Protein AF-A0A940NIH5-F1 (afdb_monomer_lite)

Sequence (123 aa):
MTETVDTPRLEKWIRLMADHSSTGIGLSDGAMAEPDELPVSSHLHARIETWSGWYENSQSYMFPNERTIVFDYKSFSLEGLGIARAIKAELPDWTVVYFDEAAREETRDSPKRVRNTFEYEIK

Radius of gyration: 15.65 Å; chains: 1; bounding box: 43×46×41 Å

pLDDT: mean 83.87, std 13.43, range [39.12, 97.56]

Secondary structure (DSSP, 8-state):
-----------SEEEE---TTS-SEE-TTS-B--GGGSSS-HHHHHHHHHHHHHHHTT-TTS-TTT--S---HHHHHHHHHHHHHHHHHH-TTSEEEEE-HHHHHHTTT-TT--GGGTEEEE-

Foldseek 3Di:
DDPPPPLPPQDLEWEQAQDAPALRIAGPVRDGDQLVSQPDDPVLNVLSNVLSVLVNPQCPVPDPVPDPHDDPLPVSQVSQVVSLQRSCVRSVVGWYKYFRSVQCVVCVPPPPDDRCSGIHTDD

Structure (mmCIF, N/CA/C/O backbone):
data_AF-A0A940NIH5-F1
#
_entry.id   AF-A0A940NIH5-F1
#
loop_
_atom_site.group_PDB
_atom_site.id
_atom_site.type_symbol
_atom_site.label_atom_id
_atom_site.label_alt_id
_atom_site.label_comp_id
_atom_site.label_asym_id
_atom_site.label_entity_id
_atom_site.label_seq_id
_atom_site.pdbx_PDB_ins_code
_atom_site.Cartn_x
_atom_site.Cartn_y
_atom_site.Cartn_z
_atom_site.occupancy
_atom_site.B_iso_or_equiv
_atom_site.auth_seq_id
_atom_site.auth_comp_id
_atom_site.auth_asym_id
_atom_site.auth_atom_id
_atom_site.pdbx_PDB_model_num
ATOM 1 N N . MET A 1 1 ? -30.884 25.488 4.166 1.00 41.31 1 MET A N 1
ATOM 2 C CA . MET A 1 1 ? -30.902 24.054 3.829 1.00 41.31 1 MET A CA 1
ATOM 3 C C . MET A 1 1 ? -29.468 23.588 3.947 1.00 41.31 1 MET A C 1
ATOM 5 O O . MET A 1 1 ? -28.666 23.916 3.091 1.00 41.31 1 MET A O 1
ATOM 9 N N . THR A 1 2 ? -29.106 23.012 5.087 1.00 39.12 2 THR A N 1
ATOM 10 C CA . THR A 1 2 ? -27.790 22.400 5.285 1.00 39.12 2 THR A CA 1
ATOM 11 C C . THR A 1 2 ? -27.881 20.992 4.727 1.00 39.12 2 THR A C 1
ATOM 13 O O . THR A 1 2 ? -28.517 20.139 5.343 1.00 39.12 2 THR A O 1
ATOM 16 N N . GLU A 1 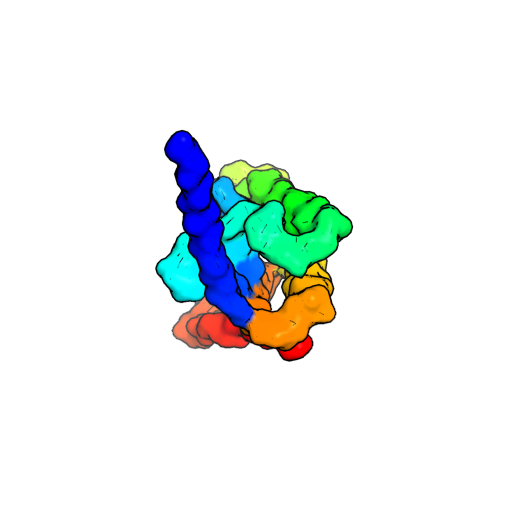3 ? -27.314 20.776 3.543 1.00 40.50 3 GLU A N 1
ATOM 17 C CA . GLU A 1 3 ? -26.958 19.435 3.092 1.00 40.50 3 GLU A CA 1
ATOM 18 C C . GLU A 1 3 ? -25.934 18.896 4.089 1.00 40.50 3 GLU A C 1
ATOM 20 O O . GLU A 1 3 ? -24.767 19.282 4.098 1.00 40.50 3 GLU A O 1
ATOM 25 N N . THR A 1 4 ? -26.399 18.052 5.005 1.00 44.47 4 THR A N 1
ATOM 26 C CA . THR A 1 4 ? -25.543 17.050 5.621 1.00 44.47 4 THR A CA 1
ATOM 27 C C . THR A 1 4 ? -25.058 16.173 4.483 1.00 44.47 4 THR A C 1
ATOM 29 O O . THR A 1 4 ? -25.800 15.318 4.004 1.00 44.47 4 THR A O 1
ATOM 32 N N . VAL A 1 5 ? -23.841 16.445 4.015 1.00 48.34 5 VAL A N 1
ATOM 33 C CA . VAL A 1 5 ? -23.065 15.472 3.258 1.00 48.34 5 VAL A CA 1
ATOM 34 C C . VAL A 1 5 ? -22.903 14.301 4.218 1.00 48.34 5 VAL A C 1
ATOM 36 O O . VAL A 1 5 ? -22.146 14.379 5.184 1.00 48.34 5 VAL A O 1
ATOM 39 N N . ASP A 1 6 ? -23.745 13.288 4.046 1.00 43.78 6 ASP A N 1
ATOM 40 C CA . ASP A 1 6 ? -23.628 12.011 4.732 1.00 43.78 6 ASP A CA 1
ATOM 41 C C . ASP A 1 6 ? -22.344 11.393 4.185 1.00 43.78 6 ASP A C 1
ATOM 43 O O . ASP A 1 6 ? -22.342 10.757 3.135 1.00 43.78 6 ASP A O 1
ATOM 47 N N . THR A 1 7 ? -21.209 11.732 4.801 1.00 49.69 7 THR A N 1
ATOM 48 C CA . THR A 1 7 ? -19.943 11.079 4.494 1.00 49.69 7 THR A CA 1
ATOM 49 C C . THR A 1 7 ? -20.198 9.602 4.762 1.00 49.69 7 THR A C 1
ATOM 51 O O . THR A 1 7 ? -20.513 9.277 5.917 1.00 49.69 7 THR A O 1
ATOM 54 N N . PRO A 1 8 ? -20.143 8.713 3.750 1.00 51.59 8 PRO A N 1
ATOM 55 C CA . PRO A 1 8 ? -20.318 7.297 4.002 1.00 51.59 8 PRO A CA 1
ATOM 56 C C . PRO A 1 8 ? -19.295 6.944 5.071 1.00 51.59 8 PRO A C 1
ATOM 58 O O . PRO A 1 8 ? -18.099 7.189 4.910 1.00 51.59 8 PRO A O 1
ATOM 61 N N . ARG A 1 9 ? -19.777 6.496 6.235 1.00 59.28 9 ARG A N 1
ATOM 62 C CA . ARG A 1 9 ? -18.889 6.045 7.301 1.00 59.28 9 ARG A CA 1
ATOM 63 C C . ARG A 1 9 ? -18.094 4.914 6.691 1.00 59.28 9 ARG A C 1
ATOM 65 O O . ARG A 1 9 ? -18.657 3.836 6.519 1.00 59.28 9 ARG A O 1
ATOM 72 N N . LEU A 1 10 ? -16.838 5.190 6.349 1.00 64.88 10 LEU A N 1
ATOM 73 C CA . LEU A 1 10 ? -15.891 4.177 5.930 1.00 64.88 10 LEU A CA 1
ATOM 74 C C . LEU A 1 10 ? -16.094 2.980 6.849 1.00 64.88 10 LEU A C 1
ATOM 76 O O . LEU A 1 10 ? -16.022 3.101 8.082 1.00 64.88 10 LEU A O 1
ATOM 80 N N . GLU A 1 11 ? -16.437 1.839 6.257 1.00 78.75 11 GLU A N 1
ATOM 81 C CA . GLU A 1 11 ? -16.377 0.597 7.002 1.00 78.75 11 GLU A CA 1
ATOM 82 C C . GLU A 1 11 ? -14.953 0.494 7.564 1.00 78.75 11 GLU A C 1
ATOM 84 O O . GLU A 1 11 ? -14.008 0.992 6.953 1.00 78.75 11 GLU A O 1
ATOM 89 N N . LYS A 1 12 ? -14.779 -0.086 8.760 1.00 89.06 12 LYS A N 1
ATOM 90 C CA . LYS A 1 12 ? -13.456 -0.237 9.397 1.00 89.06 12 LYS A CA 1
ATOM 91 C C . LYS A 1 12 ? -12.612 -1.293 8.662 1.00 89.06 12 LYS A C 1
ATOM 93 O O . LYS A 1 12 ? -12.153 -2.266 9.257 1.00 89.06 12 LYS A O 1
ATOM 98 N N . TRP A 1 13 ? -12.484 -1.145 7.354 1.00 91.12 13 TRP A N 1
ATOM 99 C CA . TRP A 1 13 ? -11.901 -2.065 6.409 1.00 91.12 13 TRP A CA 1
ATOM 100 C C . TRP A 1 13 ? -11.379 -1.271 5.219 1.00 91.12 13 TRP A C 1
ATOM 102 O O . TRP A 1 13 ? -12.125 -0.520 4.595 1.00 91.12 13 TRP A O 1
ATOM 112 N N . ILE A 1 14 ? -10.108 -1.462 4.891 1.00 91.75 14 ILE A N 1
ATOM 113 C CA . ILE A 1 14 ? -9.491 -0.880 3.703 1.00 91.75 14 ILE A CA 1
ATOM 114 C C . ILE A 1 14 ? -8.583 -1.901 3.029 1.00 91.75 14 ILE A C 1
ATOM 116 O O . ILE A 1 14 ? -8.023 -2.792 3.678 1.00 91.75 14 ILE A O 1
ATOM 120 N N . ARG A 1 15 ? -8.373 -1.716 1.731 1.00 91.44 15 ARG A N 1
ATOM 121 C CA . ARG A 1 15 ? -7.342 -2.383 0.946 1.00 91.44 15 ARG A CA 1
ATOM 122 C C . ARG A 1 15 ? -6.378 -1.346 0.392 1.00 91.44 15 ARG A C 1
ATOM 124 O O . ARG A 1 15 ? -6.773 -0.546 -0.443 1.00 91.44 15 ARG A O 1
ATOM 131 N N . LEU A 1 16 ? -5.117 -1.404 0.800 1.00 91.75 16 LEU A N 1
ATOM 132 C CA . LEU A 1 16 ? -4.035 -0.653 0.174 1.00 91.75 16 LEU A CA 1
ATOM 133 C C . LEU A 1 16 ? -3.480 -1.466 -1.006 1.00 91.75 16 LEU A C 1
ATOM 135 O O . LEU A 1 16 ? -2.968 -2.569 -0.813 1.00 91.75 16 LEU A O 1
ATOM 139 N N . MET A 1 17 ? -3.623 -0.943 -2.218 1.00 88.06 17 MET A N 1
ATOM 140 C CA . MET A 1 17 ? -3.231 -1.565 -3.487 1.00 88.06 17 MET A CA 1
ATOM 141 C C . MET A 1 17 ? -2.960 -0.455 -4.486 1.00 88.06 17 MET A C 1
ATOM 143 O O . MET A 1 17 ? -3.870 0.320 -4.743 1.00 88.06 17 MET A O 1
ATOM 147 N N . ALA A 1 18 ? -1.786 -0.401 -5.105 1.00 78.69 18 ALA A N 1
ATOM 148 C CA . ALA A 1 18 ? -1.580 0.571 -6.168 1.00 78.69 18 ALA A CA 1
ATOM 149 C C . ALA A 1 18 ? -2.353 0.151 -7.424 1.00 78.69 18 ALA A C 1
ATOM 151 O O . ALA A 1 18 ? -2.250 -0.993 -7.871 1.00 78.69 18 ALA A O 1
ATOM 152 N N . ASP A 1 19 ? -3.127 1.073 -7.988 1.00 69.50 19 ASP A N 1
ATOM 153 C CA . ASP A 1 19 ? -3.837 0.869 -9.248 1.00 69.50 19 ASP A CA 1
ATOM 154 C C . ASP A 1 19 ? -3.728 2.133 -10.097 1.00 69.50 19 ASP A C 1
ATOM 156 O O . ASP A 1 19 ? -3.623 3.238 -9.570 1.00 69.50 19 ASP A O 1
ATOM 160 N N . HIS A 1 20 ? -3.714 1.959 -11.413 1.00 57.09 20 HIS A N 1
ATOM 161 C CA . HIS A 1 20 ? -3.540 3.059 -12.350 1.00 57.09 20 HIS A CA 1
ATOM 162 C C . HIS A 1 20 ? -4.753 3.996 -12.329 1.00 57.09 20 HIS A C 1
ATOM 164 O O . HIS A 1 20 ? -5.898 3.556 -12.439 1.00 57.09 20 HIS A O 1
ATOM 170 N N . SER A 1 21 ? -4.488 5.301 -12.299 1.00 59.41 21 SER A N 1
ATOM 171 C CA . SER A 1 21 ? -5.480 6.361 -12.102 1.00 59.41 21 SER A CA 1
ATOM 172 C C . SER A 1 21 ? -6.262 6.215 -10.796 1.00 59.41 21 SER A C 1
ATOM 174 O O . SER A 1 21 ? -7.445 6.556 -10.738 1.00 59.41 21 SER A O 1
ATOM 176 N N . SER A 1 22 ? -5.606 5.707 -9.752 1.00 69.44 22 SER A N 1
ATOM 177 C CA . SER A 1 22 ? -6.197 5.578 -8.430 1.00 69.44 22 SER A CA 1
ATOM 178 C C . SER A 1 22 ? -5.212 5.933 -7.322 1.00 69.44 22 SER A C 1
ATOM 180 O O . SER A 1 22 ? -4.005 5.742 -7.407 1.00 69.44 22 SER A O 1
ATOM 182 N N . THR A 1 23 ? -5.775 6.409 -6.223 1.00 63.19 23 THR A N 1
ATOM 183 C CA . THR A 1 23 ? -5.115 6.721 -4.950 1.00 63.19 23 THR A CA 1
ATOM 184 C C . THR A 1 23 ? -4.579 5.479 -4.241 1.00 63.19 23 THR A C 1
ATOM 186 O O . THR A 1 23 ? -3.781 5.569 -3.308 1.00 63.19 23 THR A O 1
ATOM 189 N N . GLY A 1 24 ? -5.026 4.309 -4.693 1.00 72.50 24 GLY A N 1
ATOM 190 C CA . GLY A 1 24 ? -4.597 3.012 -4.216 1.00 72.50 24 GLY A CA 1
ATOM 191 C C . GLY A 1 24 ? -5.267 2.549 -2.921 1.00 72.50 24 GLY A C 1
ATOM 192 O O . GLY A 1 24 ? -4.743 1.672 -2.231 1.00 72.50 24 GLY A O 1
ATOM 193 N N . ILE A 1 25 ? -6.424 3.124 -2.578 1.00 78.62 25 ILE A N 1
ATOM 194 C CA . ILE A 1 25 ? -7.237 2.722 -1.424 1.00 78.62 25 ILE A CA 1
ATOM 195 C C . ILE A 1 25 ? -8.574 2.176 -1.923 1.00 78.62 25 ILE A C 1
ATOM 197 O O . ILE A 1 25 ? -9.389 2.908 -2.474 1.00 78.62 25 ILE A O 1
ATOM 201 N N . GLY A 1 26 ? -8.799 0.881 -1.718 1.00 80.56 26 GLY A N 1
ATOM 202 C CA . GLY A 1 26 ? -10.066 0.208 -1.984 1.00 80.56 26 GLY A CA 1
ATOM 203 C C . GLY A 1 26 ? -10.883 -0.005 -0.712 1.00 80.56 26 GLY A C 1
ATOM 204 O O . GLY A 1 26 ? -10.340 -0.347 0.339 1.00 80.56 26 GLY A O 1
ATOM 205 N N . LEU A 1 27 ? -12.195 0.143 -0.827 1.00 80.50 27 LEU A N 1
ATOM 206 C CA . LEU A 1 27 ? -13.180 -0.166 0.202 1.00 80.50 27 LEU A CA 1
ATOM 207 C C . LEU A 1 27 ? -13.700 -1.602 0.054 1.00 80.50 27 LEU A C 1
ATOM 209 O O . LEU A 1 27 ? -13.437 -2.292 -0.936 1.00 80.50 27 LEU A O 1
ATOM 213 N N . SER A 1 28 ? -14.411 -2.080 1.073 1.00 80.25 28 SER A N 1
ATOM 214 C CA . SER A 1 28 ? -14.923 -3.45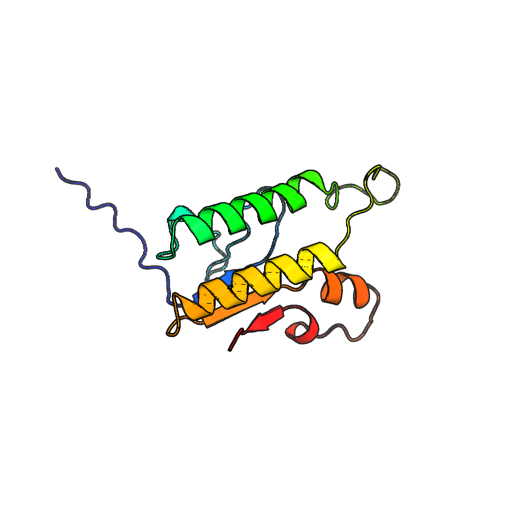7 1.167 1.00 80.25 28 SER A CA 1
ATOM 215 C C . SER A 1 28 ? -15.941 -3.800 0.076 1.00 80.25 28 SER A C 1
ATOM 217 O O . SER A 1 28 ? -16.041 -4.958 -0.336 1.00 80.25 28 SER A O 1
ATOM 219 N N . ASP A 1 29 ? -16.664 -2.800 -0.419 1.00 79.44 29 ASP A N 1
ATOM 220 C CA . ASP A 1 29 ? -17.630 -2.896 -1.514 1.00 79.44 29 ASP A CA 1
ATOM 221 C C . ASP A 1 29 ? -16.983 -2.814 -2.911 1.00 79.44 29 ASP A C 1
ATOM 223 O O . ASP A 1 29 ? -17.659 -3.009 -3.923 1.00 79.44 29 ASP A O 1
ATOM 227 N N . GLY A 1 30 ? -15.667 -2.583 -2.975 1.00 77.56 30 GLY A N 1
ATOM 228 C CA . GLY A 1 30 ? -14.908 -2.425 -4.212 1.00 77.56 30 GLY A CA 1
ATOM 229 C C . GLY A 1 30 ? -14.872 -0.997 -4.759 1.00 77.56 30 GLY A C 1
ATOM 230 O O . GLY A 1 30 ? -14.267 -0.798 -5.814 1.00 77.56 30 GLY A O 1
ATOM 231 N N . ALA A 1 31 ? -15.474 -0.020 -4.074 1.00 80.75 31 ALA A N 1
ATOM 232 C CA . ALA A 1 31 ? -15.264 1.393 -4.369 1.00 80.75 31 ALA A CA 1
ATOM 233 C C . ALA A 1 31 ? -13.827 1.815 -4.022 1.00 80.75 31 ALA A C 1
ATOM 235 O O . ALA A 1 31 ? -13.143 1.155 -3.238 1.00 80.75 31 ALA A O 1
ATOM 236 N N . MET A 1 32 ? -13.370 2.919 -4.611 1.00 81.06 32 MET A N 1
ATOM 237 C CA . MET A 1 32 ? -12.095 3.541 -4.253 1.00 81.06 32 MET A CA 1
ATOM 238 C C . MET A 1 32 ? -12.358 4.733 -3.337 1.00 81.06 32 MET A C 1
ATOM 240 O O . MET A 1 32 ? -13.372 5.410 -3.503 1.00 81.06 32 MET A O 1
ATOM 244 N N . ALA A 1 33 ? -11.454 4.966 -2.391 1.00 79.06 33 ALA A N 1
ATOM 245 C CA . ALA A 1 33 ? -11.483 6.125 -1.509 1.00 79.06 33 ALA A CA 1
ATOM 246 C C . ALA A 1 33 ? -10.293 7.042 -1.788 1.00 79.06 33 ALA A C 1
ATOM 248 O O . ALA A 1 33 ? -9.209 6.587 -2.166 1.00 79.06 33 ALA A O 1
ATOM 249 N N . GLU A 1 34 ? -10.482 8.332 -1.569 1.00 79.06 34 GLU A N 1
ATOM 250 C CA . GLU A 1 34 ? -9.393 9.296 -1.576 1.00 79.06 34 GLU A CA 1
ATOM 251 C C . GLU A 1 34 ? -8.568 9.168 -0.278 1.00 79.06 34 GLU A C 1
ATOM 253 O O . GLU A 1 34 ? -9.091 8.756 0.765 1.00 79.06 34 GLU A O 1
ATOM 258 N N . PRO A 1 35 ? -7.256 9.476 -0.291 1.00 72.44 35 PRO A N 1
ATOM 259 C CA . PRO A 1 35 ? -6.421 9.355 0.895 1.00 72.44 35 PRO A CA 1
ATOM 260 C C . PRO A 1 35 ? -6.942 10.203 2.049 1.00 72.44 35 PRO A C 1
ATOM 262 O O . PRO A 1 35 ? -6.928 9.733 3.183 1.00 72.44 35 PRO A O 1
ATOM 265 N N . ASP A 1 36 ? -7.443 11.405 1.762 1.00 76.69 36 ASP A N 1
ATOM 266 C CA . ASP A 1 36 ? -7.960 12.360 2.744 1.00 76.69 36 ASP A CA 1
ATOM 267 C C . ASP A 1 36 ? -9.260 11.910 3.433 1.00 76.69 36 ASP A C 1
ATOM 269 O O . ASP A 1 36 ? -9.587 12.414 4.510 1.00 76.69 36 ASP A O 1
ATOM 273 N N . GLU A 1 37 ? -9.953 10.907 2.889 1.00 80.94 37 GLU A N 1
ATOM 274 C CA . GLU A 1 37 ? -11.097 10.265 3.539 1.00 80.94 37 GLU A CA 1
ATOM 275 C C . GLU A 1 37 ? -10.661 9.345 4.689 1.00 80.94 37 GLU A C 1
ATOM 277 O O . GLU A 1 37 ? -11.427 9.121 5.632 1.00 80.94 37 GLU A O 1
ATOM 282 N N . LEU A 1 38 ? -9.423 8.832 4.666 1.00 84.00 38 LEU A N 1
ATOM 283 C CA . LEU A 1 38 ? -8.900 8.007 5.752 1.00 84.00 38 LEU A CA 1
ATOM 284 C C . LEU A 1 38 ? -8.644 8.861 7.001 1.00 84.00 38 LEU A C 1
ATOM 286 O O . LEU A 1 38 ? -7.906 9.847 6.923 1.00 84.00 38 LEU A O 1
ATOM 290 N N . PRO A 1 39 ? -9.130 8.444 8.187 1.00 90.31 39 PRO A N 1
ATOM 291 C CA . PRO A 1 39 ? -8.882 9.139 9.448 1.00 90.31 39 PRO A CA 1
ATOM 292 C C . PRO A 1 39 ? -7.468 8.857 9.994 1.00 90.31 39 PRO A C 1
ATOM 294 O O . PRO A 1 39 ? -7.308 8.438 11.139 1.00 90.31 39 PRO A O 1
ATOM 297 N N . VAL A 1 40 ? -6.446 9.066 9.164 1.00 90.94 40 VAL A N 1
ATOM 298 C CA . VAL A 1 40 ? -5.021 8.938 9.494 1.00 90.94 40 VAL A CA 1
ATOM 299 C C . VAL A 1 40 ? -4.339 10.305 9.485 1.00 90.94 40 VAL A C 1
ATOM 301 O O . VAL A 1 40 ? -4.913 11.323 9.100 1.00 90.94 40 VAL A O 1
ATOM 304 N N . SER A 1 41 ? -3.098 10.347 9.950 1.00 94.12 41 SER A N 1
ATOM 305 C CA . SER A 1 41 ? -2.287 11.550 9.992 1.00 94.12 41 SER A CA 1
ATOM 306 C C . SER A 1 41 ? -1.982 12.085 8.590 1.00 94.12 41 SER A C 1
ATOM 308 O O . SER A 1 41 ? -1.758 11.334 7.641 1.00 94.12 41 SER A O 1
ATOM 310 N N . SER A 1 42 ? -1.854 13.409 8.477 1.00 91.12 42 SER A N 1
ATOM 311 C CA . SER A 1 42 ? -1.453 14.071 7.227 1.00 91.12 42 SER A CA 1
ATOM 312 C C . SER A 1 42 ? -0.076 13.624 6.725 1.00 91.12 42 SER A C 1
ATOM 314 O O . SER A 1 42 ? 0.193 13.631 5.526 1.00 91.12 42 SER A O 1
ATOM 316 N N . HIS A 1 43 ? 0.804 13.197 7.636 1.00 92.88 43 HIS A N 1
ATOM 317 C CA . HIS A 1 43 ? 2.072 12.576 7.270 1.00 92.88 43 HIS A CA 1
ATOM 318 C C . HIS A 1 43 ? 1.853 11.270 6.499 1.00 92.88 43 HIS A C 1
ATOM 320 O O . HIS A 1 43 ? 2.540 11.017 5.509 1.00 92.88 43 HIS A O 1
ATOM 326 N N . LEU A 1 44 ? 0.903 10.445 6.940 1.00 92.81 44 LEU A N 1
ATOM 327 C CA . LEU A 1 44 ? 0.596 9.184 6.286 1.00 92.81 44 LEU A CA 1
ATOM 328 C C . LEU A 1 44 ? -0.132 9.394 4.955 1.00 92.81 44 LEU A C 1
ATOM 330 O O . LEU A 1 44 ? 0.202 8.706 3.993 1.00 92.81 44 LEU A O 1
ATOM 334 N N . HIS A 1 45 ? -1.015 10.395 4.856 1.00 90.69 45 HIS A N 1
ATOM 335 C CA . HIS A 1 45 ? -1.590 10.826 3.571 1.00 90.69 45 HIS A CA 1
ATOM 336 C C . HIS A 1 45 ? -0.503 11.168 2.552 1.00 90.69 45 HIS A C 1
ATOM 338 O O . HIS A 1 45 ? -0.456 10.567 1.482 1.00 90.69 45 HIS A O 1
ATOM 344 N N . ALA A 1 46 ? 0.447 12.034 2.917 1.00 91.75 46 ALA A N 1
ATOM 345 C CA . ALA A 1 46 ? 1.536 12.429 2.022 1.00 91.75 46 ALA A CA 1
ATOM 346 C C . ALA A 1 46 ? 2.408 11.238 1.574 1.00 91.75 46 ALA A C 1
ATOM 348 O O . ALA A 1 46 ? 2.912 11.210 0.447 1.00 91.75 46 ALA A O 1
ATOM 349 N N . ARG A 1 47 ? 2.591 10.230 2.440 1.00 93.62 47 ARG A N 1
ATOM 350 C CA . ARG A 1 47 ? 3.301 8.991 2.081 1.00 93.62 47 ARG A CA 1
ATOM 351 C C . ARG A 1 47 ? 2.516 8.145 1.081 1.00 93.62 47 ARG A C 1
ATOM 353 O O . ARG A 1 47 ? 3.122 7.654 0.132 1.00 93.62 47 ARG A O 1
ATOM 360 N N . ILE A 1 48 ? 1.201 8.007 1.262 1.00 91.50 48 ILE A N 1
ATOM 361 C CA . ILE A 1 48 ? 0.316 7.297 0.323 1.00 91.50 48 ILE A CA 1
ATOM 362 C C . ILE A 1 48 ? 0.326 7.988 -1.046 1.00 91.50 48 ILE A C 1
ATOM 364 O O . ILE A 1 48 ? 0.502 7.322 -2.063 1.00 91.50 48 ILE A O 1
ATOM 368 N N . GLU A 1 49 ? 0.215 9.316 -1.087 1.00 89.44 49 GLU A N 1
ATOM 369 C CA . GLU A 1 49 ? 0.284 10.103 -2.329 1.00 89.44 49 GLU A CA 1
ATOM 370 C C . GLU A 1 49 ? 1.632 9.942 -3.043 1.00 89.44 49 GLU A C 1
ATOM 372 O O . GLU A 1 49 ? 1.693 9.734 -4.253 1.00 89.44 49 GLU A O 1
ATOM 377 N N . THR A 1 50 ? 2.737 9.984 -2.293 1.00 91.88 50 THR A N 1
ATOM 378 C CA . THR A 1 50 ? 4.078 9.783 -2.863 1.00 91.88 50 THR A CA 1
ATOM 379 C C . THR A 1 50 ? 4.232 8.373 -3.440 1.00 91.88 50 THR A C 1
ATOM 381 O O . THR A 1 50 ? 4.784 8.198 -4.528 1.00 91.88 50 THR A O 1
ATOM 384 N N . TRP A 1 51 ? 3.743 7.361 -2.721 1.00 93.06 51 TRP A N 1
ATOM 385 C CA . TRP A 1 51 ? 3.811 5.964 -3.139 1.00 93.06 51 TRP A CA 1
ATOM 386 C C . TRP A 1 51 ? 2.926 5.682 -4.360 1.00 93.06 51 TRP A C 1
ATOM 388 O O . TRP A 1 51 ? 3.419 5.147 -5.349 1.00 93.06 51 TRP A O 1
ATOM 398 N N . SER A 1 52 ? 1.665 6.117 -4.358 1.00 89.31 52 SER A N 1
ATOM 399 C CA . SER A 1 52 ? 0.771 6.002 -5.524 1.00 89.31 52 SER A CA 1
ATOM 400 C C . SER A 1 52 ? 1.333 6.744 -6.742 1.00 89.31 52 SER A C 1
ATOM 402 O O . SER A 1 52 ? 1.408 6.176 -7.831 1.00 89.31 52 SER A O 1
ATOM 404 N N . GLY A 1 53 ? 1.875 7.951 -6.552 1.00 88.44 53 GLY A N 1
ATOM 405 C CA . GLY A 1 53 ? 2.556 8.703 -7.605 1.00 88.44 53 GLY A CA 1
ATOM 406 C C . GLY A 1 53 ? 3.752 7.962 -8.216 1.00 88.44 53 GLY A C 1
ATOM 407 O O . GLY A 1 53 ? 3.995 8.068 -9.419 1.00 88.44 53 GLY A O 1
ATOM 408 N N . TRP A 1 54 ? 4.489 7.162 -7.439 1.00 89.62 54 TRP A N 1
ATOM 409 C CA . TRP A 1 54 ? 5.548 6.307 -7.988 1.00 89.62 54 TRP A CA 1
ATOM 410 C C . TRP A 1 54 ? 4.977 5.243 -8.939 1.00 89.62 54 TRP A C 1
ATOM 412 O O . TRP A 1 54 ? 5.538 5.023 -10.017 1.00 89.62 54 TRP A O 1
ATOM 422 N N . TYR A 1 55 ? 3.840 4.634 -8.595 1.00 86.38 55 TYR A N 1
ATOM 423 C CA . TYR A 1 55 ? 3.165 3.670 -9.465 1.00 86.38 55 TYR A CA 1
ATOM 424 C C . TYR A 1 55 ? 2.622 4.312 -10.746 1.00 86.38 55 TYR A C 1
ATOM 426 O O . TYR A 1 55 ? 2.819 3.760 -11.828 1.00 86.38 55 TYR A O 1
ATOM 434 N N . GLU A 1 56 ? 2.022 5.500 -10.673 1.00 84.38 56 GLU A N 1
ATOM 435 C CA . GLU A 1 56 ? 1.515 6.216 -11.859 1.00 84.38 56 GLU A CA 1
ATOM 436 C C . GLU A 1 56 ? 2.613 6.475 -12.902 1.00 84.38 56 GLU A C 1
ATOM 438 O O . GLU A 1 56 ? 2.408 6.362 -14.112 1.00 84.38 56 GLU A O 1
ATOM 443 N 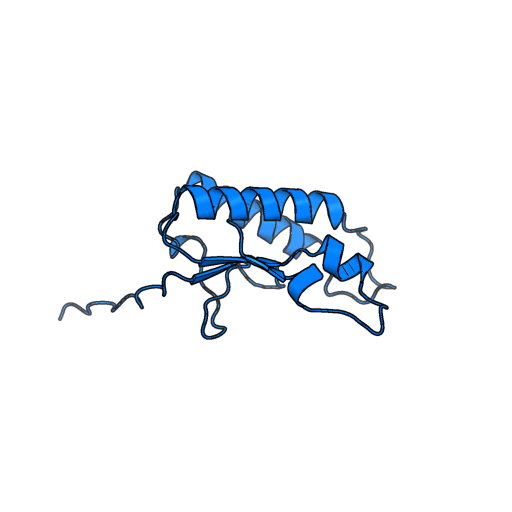N . ASN A 1 57 ? 3.835 6.738 -12.437 1.00 84.88 57 ASN A N 1
ATOM 444 C CA . ASN A 1 57 ? 4.990 6.991 -13.297 1.00 84.88 57 ASN A CA 1
ATOM 445 C C . ASN A 1 57 ? 5.728 5.709 -13.744 1.00 84.88 57 ASN A C 1
ATOM 447 O O . ASN A 1 57 ? 6.759 5.792 -14.411 1.00 84.88 57 ASN A O 1
ATOM 451 N N . SER A 1 58 ? 5.223 4.518 -13.400 1.00 80.62 58 SER A N 1
ATOM 452 C CA . SER A 1 58 ? 5.910 3.233 -13.612 1.00 80.62 58 SER A CA 1
ATOM 453 C C . SER A 1 58 ? 5.833 2.665 -15.029 1.00 80.62 58 SER A C 1
ATOM 455 O O . SER A 1 58 ? 6.555 1.716 -15.338 1.00 80.62 58 SER A O 1
ATOM 457 N N . GLN A 1 59 ? 4.926 3.179 -15.870 1.00 81.75 59 GLN A N 1
ATOM 458 C CA . GLN A 1 59 ? 4.535 2.560 -17.148 1.00 81.75 59 GLN A CA 1
ATOM 459 C C . GLN A 1 59 ? 4.074 1.092 -17.011 1.00 81.75 59 GLN A C 1
ATOM 461 O O . GLN A 1 59 ? 4.041 0.365 -18.006 1.00 81.75 59 GLN A O 1
ATOM 466 N N . SER A 1 60 ? 3.700 0.619 -15.813 1.00 75.50 60 SER A N 1
ATOM 467 C CA . SER A 1 60 ? 3.276 -0.778 -15.614 1.00 75.50 60 SER A CA 1
ATOM 468 C C . SER A 1 60 ? 2.033 -1.138 -16.442 1.00 75.50 60 SER A C 1
ATOM 470 O O . SER A 1 60 ? 1.845 -2.301 -16.795 1.00 75.50 60 SER A O 1
ATOM 472 N N . TYR A 1 61 ? 1.227 -0.142 -16.812 1.00 76.38 61 TYR A N 1
ATOM 473 C CA . TYR A 1 61 ? 0.065 -0.278 -17.686 1.00 76.38 61 TYR A CA 1
ATOM 474 C C . TYR A 1 61 ? 0.428 -0.497 -19.165 1.00 76.38 61 TYR A C 1
ATOM 476 O O . TYR A 1 61 ? -0.402 -0.985 -19.930 1.00 76.38 61 TYR A O 1
ATOM 484 N N . MET A 1 62 ? 1.648 -0.147 -19.590 1.00 81.62 62 MET A N 1
ATOM 485 C CA . MET A 1 62 ? 2.093 -0.311 -20.977 1.00 81.62 62 MET A CA 1
ATOM 486 C C . MET A 1 62 ? 2.468 -1.764 -21.282 1.00 81.62 62 MET A C 1
ATOM 488 O O . MET A 1 62 ? 2.878 -2.528 -20.391 1.00 81.62 62 MET A O 1
ATOM 492 N N . PHE A 1 63 ? 2.401 -2.134 -22.565 1.00 79.25 63 PHE A N 1
ATOM 493 C CA . PHE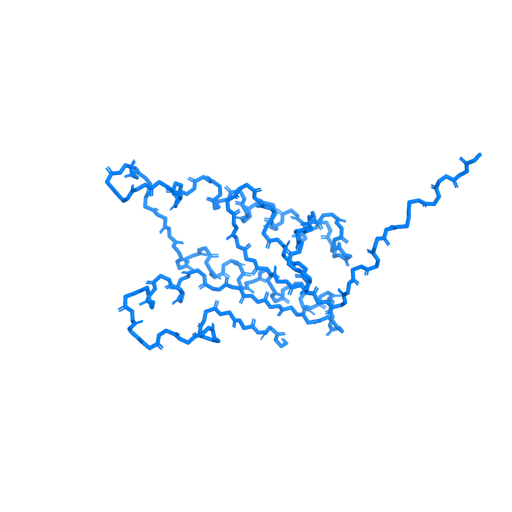 A 1 63 ? 2.896 -3.428 -23.020 1.00 79.25 63 PHE A CA 1
ATOM 494 C C . PHE A 1 63 ? 4.407 -3.558 -22.756 1.00 79.25 63 PHE A C 1
ATOM 496 O O . PHE A 1 63 ? 5.138 -2.572 -22.861 1.00 79.25 63 PHE A O 1
ATOM 503 N N . PRO A 1 64 ? 4.921 -4.762 -22.436 1.00 79.31 64 PRO A N 1
ATOM 504 C CA . PRO A 1 64 ? 6.326 -4.938 -22.058 1.00 79.31 64 PRO A CA 1
ATOM 505 C C . PRO A 1 64 ? 7.348 -4.416 -23.079 1.00 79.31 64 PRO A C 1
ATOM 507 O O . PRO A 1 64 ? 8.429 -3.991 -22.693 1.00 79.31 64 PRO A O 1
ATOM 510 N N . ASN A 1 65 ? 7.014 -4.442 -24.370 1.00 82.56 65 ASN A N 1
ATOM 511 C CA . ASN A 1 65 ? 7.855 -3.953 -25.464 1.00 82.56 65 ASN A CA 1
ATOM 512 C C . ASN A 1 65 ? 7.831 -2.423 -25.641 1.00 82.56 65 ASN A C 1
ATOM 514 O O . ASN A 1 65 ? 8.631 -1.903 -26.414 1.00 82.56 65 ASN A O 1
ATOM 518 N N . GLU A 1 66 ? 6.928 -1.719 -24.960 1.00 84.00 66 GLU A N 1
ATOM 519 C CA . GLU A 1 66 ? 6.776 -0.258 -25.013 1.00 84.00 66 GLU A CA 1
ATOM 520 C C . GLU A 1 66 ? 7.319 0.433 -23.756 1.00 84.00 66 GLU A C 1
ATOM 522 O O . GLU A 1 66 ? 7.530 1.646 -23.755 1.00 84.00 66 GLU A O 1
ATOM 527 N N . ARG A 1 67 ? 7.588 -0.333 -22.691 1.00 83.44 67 ARG A N 1
ATOM 528 C CA . ARG A 1 67 ? 8.151 0.190 -21.445 1.00 83.44 67 ARG A CA 1
ATOM 529 C C . ARG A 1 67 ? 9.590 0.644 -21.654 1.00 83.44 67 ARG A C 1
ATOM 531 O O . ARG A 1 67 ? 10.446 -0.119 -22.099 1.00 83.44 67 ARG A O 1
ATOM 538 N N . THR A 1 68 ? 9.870 1.873 -21.252 1.00 82.94 68 THR A N 1
ATOM 539 C CA . THR A 1 68 ? 11.222 2.436 -21.160 1.00 82.94 68 THR A CA 1
ATOM 540 C C . THR A 1 68 ? 11.719 2.509 -19.718 1.00 82.94 68 THR A C 1
ATOM 542 O O . THR A 1 68 ? 12.911 2.713 -19.491 1.00 82.94 68 THR A O 1
ATOM 545 N N . ILE A 1 69 ? 10.825 2.298 -18.748 1.00 83.00 69 ILE A N 1
ATOM 546 C CA . ILE A 1 69 ? 11.117 2.303 -17.315 1.00 83.00 69 ILE A CA 1
ATOM 547 C C . ILE A 1 69 ? 11.048 0.872 -16.776 1.00 83.00 69 ILE A C 1
ATOM 549 O O . ILE A 1 69 ? 10.058 0.162 -16.951 1.00 83.00 69 ILE A O 1
ATOM 553 N N . VAL A 1 70 ? 12.111 0.450 -16.088 1.00 83.06 70 VAL A N 1
ATOM 554 C CA . VAL A 1 70 ? 12.090 -0.769 -15.273 1.00 83.06 70 VAL A CA 1
ATOM 555 C C . VAL A 1 70 ? 11.534 -0.399 -13.906 1.00 83.06 70 VAL A C 1
ATOM 557 O O . VAL A 1 70 ? 12.131 0.405 -13.192 1.00 83.06 70 VAL A O 1
ATOM 560 N N . PHE A 1 71 ? 10.392 -0.977 -13.545 1.00 87.25 71 PHE A N 1
ATOM 561 C CA . PHE A 1 71 ? 9.772 -0.731 -12.251 1.00 87.25 71 PHE A CA 1
ATOM 562 C C . PHE A 1 71 ? 10.337 -1.669 -11.180 1.00 87.25 71 PHE A C 1
ATOM 564 O O . PHE A 1 71 ? 10.313 -2.892 -11.334 1.00 87.25 71 PHE A O 1
ATOM 571 N N . ASP A 1 72 ? 10.847 -1.098 -10.090 1.00 90.94 72 ASP A N 1
ATOM 572 C CA . ASP A 1 72 ? 11.347 -1.856 -8.944 1.00 90.94 72 ASP A CA 1
ATOM 573 C C . ASP A 1 72 ? 10.191 -2.256 -8.020 1.00 90.94 72 ASP A C 1
ATOM 575 O O . ASP A 1 72 ? 9.930 -1.625 -6.993 1.00 90.94 72 ASP A O 1
ATOM 579 N N . TYR A 1 73 ? 9.506 -3.339 -8.391 1.00 90.25 73 TYR A N 1
ATOM 580 C CA . TYR A 1 73 ? 8.404 -3.906 -7.613 1.00 90.25 73 TYR A CA 1
ATOM 581 C C . TYR A 1 73 ? 8.795 -4.229 -6.168 1.00 90.25 73 TYR A C 1
ATOM 583 O O . TYR A 1 73 ? 7.961 -4.120 -5.271 1.00 90.25 73 TYR A O 1
ATOM 591 N N . LYS A 1 74 ? 10.056 -4.603 -5.915 1.00 93.31 74 LYS A N 1
ATOM 592 C CA . LYS A 1 74 ? 10.514 -4.996 -4.581 1.00 93.31 74 LYS A CA 1
ATOM 593 C C . LYS A 1 74 ? 10.588 -3.793 -3.653 1.00 93.31 74 LYS A C 1
ATOM 595 O O . LYS A 1 74 ? 10.019 -3.833 -2.565 1.00 93.31 74 LYS A O 1
ATOM 600 N N . SER A 1 75 ? 11.265 -2.728 -4.075 1.00 94.88 75 SER A N 1
ATOM 601 C CA . SER A 1 75 ? 11.342 -1.498 -3.279 1.00 94.88 75 SER A CA 1
ATOM 602 C C . SER A 1 75 ? 9.968 -0.838 -3.143 1.00 94.88 75 SER A C 1
ATOM 604 O O . SER A 1 75 ? 9.627 -0.363 -2.062 1.00 94.88 75 SER A O 1
ATOM 606 N N . PHE A 1 76 ? 9.149 -0.891 -4.198 1.00 93.69 76 PHE A N 1
ATOM 607 C CA . PHE A 1 76 ? 7.768 -0.413 -4.171 1.00 93.69 76 PHE A CA 1
ATOM 608 C C . PHE A 1 76 ? 6.918 -1.128 -3.116 1.00 93.69 76 PHE A C 1
ATOM 610 O O . PHE A 1 76 ? 6.255 -0.477 -2.307 1.00 93.69 76 PHE A O 1
ATOM 617 N N . SER A 1 77 ? 6.983 -2.462 -3.084 1.00 94.38 77 SER A N 1
ATOM 618 C CA . SER A 1 77 ? 6.167 -3.262 -2.165 1.00 94.38 77 SER A CA 1
ATOM 619 C C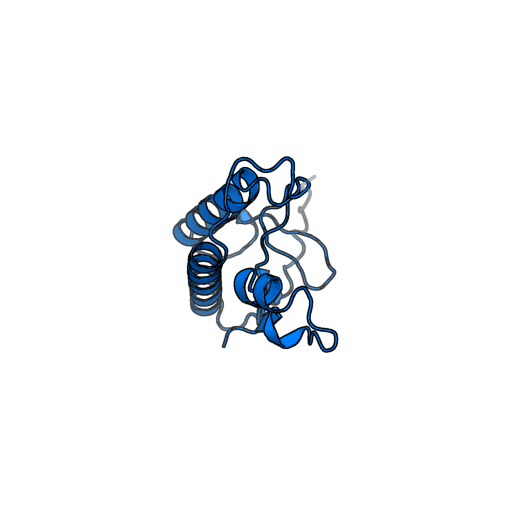 . SER A 1 77 ? 6.653 -3.162 -0.720 1.00 94.38 77 SER A C 1
ATOM 621 O O . SER A 1 77 ? 5.864 -3.210 0.219 1.00 94.38 77 SER A O 1
ATOM 623 N N . LEU A 1 78 ? 7.960 -2.962 -0.512 1.00 96.25 78 LEU A N 1
ATOM 624 C CA . LEU A 1 78 ? 8.502 -2.682 0.819 1.00 96.25 78 LEU A CA 1
ATOM 625 C C . LEU A 1 78 ? 7.961 -1.365 1.393 1.00 96.25 78 LEU A C 1
ATOM 627 O O . LEU A 1 78 ? 7.600 -1.333 2.572 1.00 96.25 78 LEU A O 1
ATOM 631 N N . GLU A 1 79 ? 7.875 -0.306 0.582 1.00 96.31 79 GLU A N 1
ATOM 632 C CA . GLU A 1 79 ? 7.275 0.961 1.022 1.00 96.31 79 GLU A CA 1
ATOM 633 C C . GLU A 1 79 ? 5.766 0.811 1.252 1.00 96.31 79 GLU A C 1
ATOM 635 O O . GLU A 1 79 ? 5.277 1.205 2.311 1.00 96.31 79 GLU A O 1
ATOM 640 N N . GLY A 1 80 ? 5.045 0.159 0.332 1.00 95.50 80 GLY A N 1
ATOM 641 C CA . GLY A 1 80 ? 3.609 -0.113 0.465 1.00 95.50 80 GLY A CA 1
ATOM 642 C C . GLY A 1 80 ? 3.271 -0.890 1.743 1.00 95.50 80 GLY A C 1
ATOM 643 O O . GLY A 1 80 ? 2.392 -0.492 2.508 1.00 95.50 80 GLY A O 1
ATOM 644 N N . LEU A 1 81 ? 4.044 -1.932 2.061 1.00 96.56 81 LEU A N 1
ATOM 645 C CA . LEU A 1 81 ? 3.914 -2.675 3.317 1.00 96.56 81 LEU A CA 1
ATOM 646 C C . LEU A 1 81 ? 4.206 -1.795 4.544 1.00 96.56 81 LEU A C 1
ATOM 648 O O . LEU A 1 81 ? 3.538 -1.913 5.575 1.00 96.56 81 LEU A O 1
ATOM 652 N N . GLY A 1 82 ? 5.208 -0.918 4.451 1.00 97.44 82 GLY A N 1
ATOM 653 C CA . GLY A 1 82 ? 5.530 0.059 5.490 1.00 97.44 82 GLY A CA 1
ATOM 654 C C . GLY A 1 82 ? 4.380 1.033 5.755 1.00 97.44 82 GLY A C 1
ATOM 655 O O . GLY A 1 82 ? 4.078 1.324 6.915 1.00 97.44 82 GLY A O 1
ATOM 656 N N . ILE A 1 83 ? 3.709 1.492 4.699 1.00 96.00 83 ILE A N 1
ATOM 657 C CA . ILE A 1 83 ? 2.515 2.340 4.773 1.00 96.00 83 ILE A CA 1
ATOM 658 C C . ILE A 1 83 ? 1.349 1.562 5.388 1.00 96.00 83 ILE A C 1
ATOM 660 O O . ILE A 1 83 ? 0.762 2.033 6.357 1.00 96.00 83 ILE A O 1
ATOM 664 N N . ALA A 1 84 ? 1.055 0.347 4.919 1.00 95.94 84 ALA A N 1
ATOM 665 C CA . ALA A 1 84 ? -0.050 -0.460 5.442 1.00 95.94 84 ALA A CA 1
ATOM 666 C C . ALA A 1 84 ? 0.091 -0.743 6.950 1.00 95.94 84 ALA A C 1
ATOM 668 O O . ALA A 1 84 ? -0.880 -0.659 7.705 1.00 95.94 84 ALA A O 1
ATOM 669 N N . ARG A 1 85 ? 1.317 -1.007 7.419 1.00 97.56 85 ARG A N 1
ATOM 670 C CA . ARG A 1 85 ? 1.628 -1.142 8.854 1.00 97.56 85 ARG A CA 1
ATOM 671 C C . ARG A 1 85 ? 1.428 0.155 9.628 1.00 97.56 85 ARG A C 1
ATOM 673 O O . ARG A 1 85 ? 0.910 0.108 10.739 1.00 97.56 85 ARG A O 1
ATOM 680 N N . ALA A 1 86 ? 1.812 1.295 9.060 1.00 97.06 86 ALA A N 1
ATOM 681 C CA . ALA A 1 86 ? 1.566 2.592 9.682 1.00 97.06 86 ALA A CA 1
ATOM 682 C C . ALA A 1 86 ? 0.061 2.893 9.780 1.00 97.06 86 ALA A C 1
ATOM 684 O O . ALA A 1 86 ? -0.394 3.324 10.837 1.00 97.06 86 ALA A O 1
ATOM 685 N N . ILE A 1 87 ? -0.725 2.564 8.746 1.00 94.81 87 ILE A N 1
ATOM 686 C CA . ILE A 1 87 ? -2.187 2.713 8.790 1.00 94.81 87 ILE A CA 1
ATOM 687 C C . ILE A 1 87 ? -2.767 1.835 9.899 1.00 94.81 87 ILE A C 1
ATOM 689 O O . ILE A 1 87 ? -3.540 2.319 10.718 1.00 94.81 87 ILE A O 1
ATOM 693 N N . LYS A 1 88 ? -2.355 0.565 9.984 1.00 96.38 88 LYS A N 1
ATOM 694 C CA . LYS A 1 88 ? -2.806 -0.347 11.045 1.00 96.38 88 LYS A CA 1
ATOM 695 C C . LYS A 1 88 ? -2.438 0.150 12.448 1.00 96.38 88 LYS A C 1
ATOM 697 O O . LYS A 1 88 ? -3.215 -0.043 13.377 1.00 96.38 88 LYS A O 1
ATOM 702 N N . ALA A 1 89 ? -1.287 0.803 12.609 1.00 97.19 89 ALA A N 1
ATOM 703 C CA . ALA A 1 89 ? -0.873 1.380 13.886 1.00 97.19 89 ALA A CA 1
ATOM 704 C C . ALA A 1 89 ? -1.738 2.581 14.307 1.00 97.19 89 ALA A C 1
ATOM 706 O O . ALA A 1 89 ? -2.048 2.719 15.489 1.00 97.19 89 ALA A O 1
ATOM 707 N N . GLU A 1 90 ? -2.143 3.432 13.360 1.00 96.44 90 GLU A N 1
ATOM 708 C CA . GLU A 1 90 ? -3.048 4.559 13.628 1.00 96.44 90 GLU A CA 1
ATOM 709 C C . GLU A 1 90 ? -4.518 4.118 13.751 1.00 96.44 90 GLU A C 1
ATOM 711 O O . GLU A 1 90 ? -5.285 4.709 14.511 1.00 96.44 90 GLU A O 1
ATOM 716 N N . LEU A 1 91 ? -4.899 3.037 13.062 1.00 94.19 91 LEU A N 1
ATOM 717 C CA . LEU A 1 91 ? -6.250 2.475 13.007 1.00 94.19 91 LEU A CA 1
ATOM 718 C C . LEU A 1 91 ? -6.275 1.004 13.480 1.00 94.19 91 LEU A C 1
ATOM 720 O O . LEU A 1 91 ? -6.593 0.101 12.701 1.00 94.19 91 LEU A O 1
ATOM 724 N N . PRO A 1 92 ? -5.985 0.722 14.765 1.00 95.00 92 PRO A N 1
ATOM 725 C CA . PRO A 1 92 ? -5.815 -0.649 15.261 1.00 95.00 92 PRO A CA 1
ATOM 726 C C . PRO A 1 92 ? -7.083 -1.505 15.151 1.00 95.00 92 PRO A C 1
ATOM 728 O O . PRO A 1 92 ? -6.995 -2.711 14.917 1.00 95.00 92 PRO A O 1
ATOM 731 N N . ASP A 1 93 ? -8.260 -0.885 15.249 1.00 93.75 93 ASP A N 1
ATOM 732 C CA . ASP A 1 93 ? -9.558 -1.561 15.125 1.00 93.75 93 ASP A CA 1
ATOM 733 C C . ASP A 1 93 ? -9.972 -1.846 13.673 1.00 93.75 93 ASP A C 1
ATOM 735 O O . ASP A 1 93 ? -11.013 -2.465 13.450 1.00 93.75 93 ASP A O 1
ATOM 739 N N . TRP A 1 94 ? -9.227 -1.345 12.686 1.00 94.44 94 TRP A N 1
ATOM 740 C CA . TRP A 1 94 ? -9.569 -1.499 11.277 1.00 94.44 94 TRP A CA 1
ATOM 741 C C . TRP A 1 94 ? -8.906 -2.738 10.692 1.00 94.44 94 TRP A C 1
ATOM 743 O O . TRP A 1 94 ? -7.767 -3.081 11.020 1.00 94.44 94 TRP A O 1
ATOM 753 N N . THR A 1 95 ? -9.601 -3.408 9.782 1.00 95.00 95 THR A N 1
ATOM 754 C CA . THR A 1 95 ? -8.982 -4.395 8.905 1.00 95.00 95 THR A CA 1
ATOM 755 C C . THR A 1 95 ? -8.220 -3.653 7.812 1.00 95.00 95 THR A C 1
ATOM 757 O O . THR A 1 95 ? -8.806 -2.910 7.033 1.00 95.00 95 THR A O 1
ATOM 760 N N . VAL A 1 96 ? -6.907 -3.855 7.750 1.00 94.69 96 VAL A N 1
ATOM 761 C CA . VAL A 1 96 ? -6.056 -3.273 6.708 1.00 94.69 96 VAL A CA 1
ATOM 762 C C . VAL A 1 96 ? -5.529 -4.415 5.860 1.00 94.69 96 VAL A C 1
ATOM 764 O O . VAL A 1 96 ? -4.736 -5.221 6.338 1.00 94.69 96 VAL A O 1
ATOM 767 N N . VAL A 1 97 ? -5.985 -4.516 4.618 1.00 94.88 97 VAL A N 1
ATOM 768 C CA . VAL A 1 97 ? -5.485 -5.486 3.641 1.00 94.88 97 VAL A CA 1
ATOM 769 C C . VAL A 1 97 ? -4.427 -4.807 2.783 1.00 94.88 97 VAL A C 1
ATOM 771 O O . VAL A 1 97 ? -4.656 -3.719 2.271 1.00 94.88 97 VAL A O 1
ATOM 774 N N . TYR A 1 98 ? -3.274 -5.439 2.617 1.00 95.75 98 TYR A N 1
ATOM 775 C CA . TYR A 1 98 ? -2.217 -4.977 1.728 1.00 95.75 98 TYR A CA 1
ATOM 776 C C . TYR A 1 98 ? -2.118 -5.894 0.509 1.00 95.75 98 TYR A C 1
ATOM 778 O O . TYR A 1 98 ? -2.144 -7.119 0.655 1.00 95.75 98 TYR A O 1
ATOM 786 N N . PHE A 1 99 ? -2.013 -5.302 -0.679 1.00 93.75 99 PHE A N 1
ATOM 787 C CA . PHE A 1 99 ? -1.685 -5.991 -1.919 1.00 93.75 99 PHE A CA 1
ATOM 788 C C . PHE A 1 99 ? -0.196 -5.815 -2.227 1.00 93.75 99 PHE A C 1
ATOM 790 O O . PHE A 1 99 ? 0.273 -4.702 -2.393 1.00 93.75 99 PHE A O 1
ATOM 797 N N . ASP A 1 100 ? 0.534 -6.920 -2.298 1.00 93.56 100 ASP A N 1
ATOM 798 C CA . ASP A 1 100 ? 1.981 -6.981 -2.479 1.00 93.56 100 ASP A CA 1
ATOM 799 C C . ASP A 1 100 ? 2.318 -7.189 -3.961 1.00 93.56 100 ASP A C 1
ATOM 801 O O . ASP A 1 100 ? 2.213 -8.297 -4.507 1.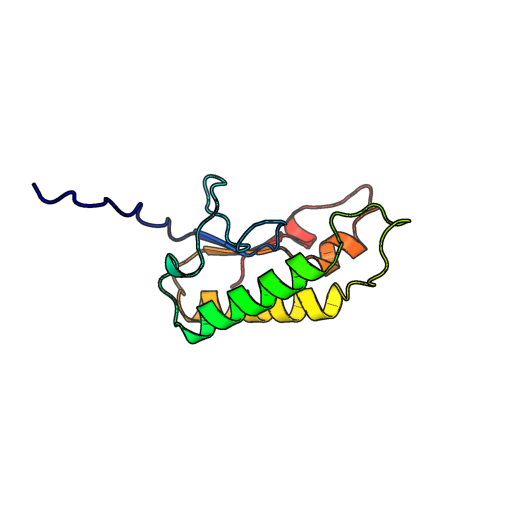00 93.56 100 ASP A O 1
ATOM 805 N N . GLU A 1 101 ? 2.689 -6.105 -4.640 1.00 91.06 101 GLU A N 1
ATOM 806 C CA . GLU A 1 101 ? 2.963 -6.105 -6.073 1.00 91.06 101 GLU A CA 1
ATOM 807 C C . GLU A 1 101 ? 4.180 -6.972 -6.434 1.00 91.06 101 GLU A C 1
ATOM 809 O O . GLU A 1 101 ? 4.186 -7.614 -7.486 1.00 91.06 101 GLU A O 1
ATOM 814 N N . ALA A 1 102 ? 5.185 -7.062 -5.561 1.00 92.25 102 ALA A N 1
ATOM 815 C CA . ALA A 1 102 ? 6.350 -7.919 -5.753 1.00 92.25 102 ALA A CA 1
ATOM 816 C C . ALA A 1 102 ? 5.956 -9.394 -5.695 1.00 92.25 102 ALA A C 1
ATOM 818 O O . ALA A 1 102 ? 6.236 -10.139 -6.637 1.00 92.25 102 ALA A O 1
ATOM 819 N N . ALA A 1 103 ? 5.240 -9.810 -4.647 1.00 90.75 103 ALA A N 1
ATOM 820 C CA . ALA A 1 103 ? 4.747 -11.181 -4.530 1.00 90.75 103 ALA A CA 1
ATOM 821 C C . ALA A 1 103 ? 3.802 -11.536 -5.687 1.00 90.75 103 ALA A C 1
ATOM 823 O O . ALA A 1 103 ? 3.759 -12.680 -6.163 1.00 90.75 103 ALA A O 1
ATOM 824 N N . ARG A 1 104 ? 3.043 -10.552 -6.181 1.00 90.38 104 ARG A N 1
ATOM 825 C CA . ARG A 1 104 ? 2.211 -10.727 -7.364 1.00 90.38 104 ARG A CA 1
ATOM 826 C C . ARG A 1 104 ? 3.044 -10.969 -8.624 1.00 90.38 104 ARG A C 1
ATOM 828 O O . ARG A 1 104 ? 2.760 -11.927 -9.345 1.00 90.38 104 ARG A O 1
ATOM 835 N N . GLU A 1 105 ? 4.041 -10.141 -8.904 1.00 88.00 105 GLU A N 1
ATOM 836 C CA . GLU A 1 105 ? 4.888 -10.319 -10.087 1.00 88.00 105 GLU A CA 1
ATOM 837 C C . GLU A 1 105 ? 5.696 -11.622 -10.024 1.00 88.00 105 GLU A C 1
ATOM 839 O O . GLU A 1 105 ? 5.759 -12.350 -11.014 1.00 88.00 105 GLU A O 1
ATOM 844 N N . GLU A 1 106 ? 6.221 -11.995 -8.854 1.00 87.94 106 GLU A N 1
ATOM 845 C CA . GLU A 1 106 ? 6.946 -13.259 -8.651 1.00 87.94 106 GLU A CA 1
ATOM 846 C C . GLU A 1 106 ? 6.080 -14.491 -8.946 1.00 87.94 106 GLU A C 1
ATOM 848 O O . GLU A 1 106 ? 6.568 -15.518 -9.420 1.00 87.94 106 GLU A O 1
ATOM 853 N N . THR A 1 107 ? 4.774 -14.395 -8.688 1.00 85.94 107 THR A N 1
ATOM 854 C CA . THR A 1 107 ? 3.824 -15.495 -8.892 1.00 85.94 107 THR A CA 1
ATOM 855 C C . THR A 1 107 ? 3.025 -15.380 -10.190 1.00 85.94 107 THR A C 1
ATOM 857 O O . THR A 1 107 ? 2.100 -16.172 -10.400 1.00 85.94 107 THR A O 1
ATOM 860 N N . ARG A 1 108 ? 3.367 -14.433 -11.078 1.00 83.12 108 ARG A N 1
ATOM 861 C CA . ARG A 1 108 ? 2.589 -14.093 -12.282 1.00 83.12 108 ARG A CA 1
ATOM 862 C C . ARG A 1 108 ? 2.274 -15.302 -13.161 1.00 83.12 108 ARG A C 1
ATOM 864 O O . ARG A 1 108 ? 1.118 -15.471 -13.543 1.00 83.12 108 ARG A O 1
ATOM 871 N N . ASP A 1 109 ? 3.269 -16.154 -13.395 1.00 85.19 109 ASP A N 1
ATOM 872 C CA . ASP A 1 109 ? 3.175 -17.318 -14.287 1.00 85.19 109 ASP A CA 1
ATOM 873 C C . ASP A 1 109 ? 2.859 -18.630 -13.534 1.00 85.19 109 ASP A C 1
ATOM 875 O O . ASP A 1 109 ? 2.862 -19.718 -14.113 1.00 85.19 109 ASP A O 1
ATOM 879 N N . SER A 1 110 ? 2.575 -18.556 -12.226 1.00 84.62 110 SER A N 1
ATOM 880 C CA . SER A 1 110 ? 2.284 -19.738 -11.414 1.00 84.62 110 SER A CA 1
ATOM 881 C C . SER A 1 110 ? 0.861 -20.260 -11.668 1.00 84.62 110 SER A C 1
ATOM 883 O O . SER A 1 110 ? -0.114 -19.557 -11.388 1.00 84.62 110 SER A O 1
ATOM 885 N N . PRO A 1 111 ? 0.687 -21.531 -12.083 1.00 75.06 111 PRO A N 1
ATOM 886 C CA . PRO A 1 111 ? -0.635 -22.124 -12.306 1.00 75.06 111 PRO A CA 1
ATOM 887 C C . PRO A 1 111 ? -1.419 -22.370 -11.005 1.00 75.06 111 PRO A C 1
ATOM 889 O O . PRO A 1 111 ? -2.600 -22.702 -11.049 1.00 75.06 111 PRO A O 1
ATOM 892 N N . LYS A 1 112 ? -0.777 -22.217 -9.839 1.00 77.12 112 LYS A N 1
ATOM 893 C CA . LYS A 1 112 ? -1.390 -22.353 -8.508 1.00 77.12 112 LYS A CA 1
ATOM 894 C C . LYS A 1 112 ? -1.408 -21.024 -7.755 1.00 77.12 112 LYS A C 1
ATOM 896 O O . LYS A 1 112 ? -1.227 -21.014 -6.541 1.00 77.12 112 LYS A O 1
ATOM 901 N N . ARG A 1 113 ? -1.557 -19.896 -8.451 1.00 77.62 113 ARG A N 1
ATOM 902 C CA . ARG A 1 113 ? -1.521 -18.583 -7.803 1.00 77.62 113 ARG A CA 1
ATOM 903 C C . ARG A 1 113 ? -2.654 -18.452 -6.775 1.00 77.62 113 ARG A C 1
ATOM 905 O O . ARG A 1 113 ? -3.829 -18.434 -7.133 1.00 77.62 113 ARG A O 1
ATOM 912 N N . VAL A 1 114 ? -2.296 -18.369 -5.495 1.00 85.50 114 VAL A N 1
ATOM 913 C CA . VAL A 1 114 ? -3.242 -18.231 -4.378 1.00 85.50 114 VAL A CA 1
ATOM 914 C C . VAL A 1 114 ? -3.313 -16.760 -3.984 1.00 85.50 114 VAL A C 1
ATOM 916 O O . VAL A 1 114 ? -2.286 -16.149 -3.734 1.00 85.50 114 VAL A O 1
ATOM 919 N N . ARG A 1 115 ? -4.516 -16.179 -3.908 1.00 85.19 115 ARG A N 1
ATOM 920 C CA . ARG A 1 115 ? -4.703 -14.744 -3.613 1.00 85.19 115 ARG A CA 1
ATOM 921 C C . ARG A 1 115 ? -3.993 -14.298 -2.331 1.00 85.19 115 ARG A C 1
ATOM 923 O O . ARG A 1 115 ? -3.299 -13.291 -2.337 1.00 85.19 115 ARG A O 1
ATOM 930 N N . ASN A 1 116 ? -4.068 -15.115 -1.284 1.00 87.75 116 ASN A N 1
ATOM 931 C CA . ASN A 1 116 ? -3.485 -14.810 0.022 1.00 87.75 116 ASN A CA 1
ATOM 932 C C . ASN A 1 116 ? -1.944 -14.751 0.042 1.00 87.75 116 ASN A C 1
ATOM 934 O O . ASN A 1 116 ? -1.379 -14.440 1.084 1.00 87.75 116 ASN A O 1
ATOM 938 N N . THR A 1 117 ? -1.248 -15.067 -1.060 1.00 87.50 117 THR A N 1
ATOM 939 C CA . THR A 1 117 ? 0.217 -14.911 -1.132 1.00 87.50 117 THR A CA 1
ATOM 940 C C . THR A 1 117 ? 0.646 -13.499 -1.511 1.00 87.50 117 THR A C 1
ATOM 942 O O . THR A 1 117 ? 1.788 -13.147 -1.260 1.00 87.50 117 THR A O 1
ATOM 945 N N . PHE A 1 118 ? -0.238 -12.712 -2.127 1.00 90.12 118 PHE A N 1
ATOM 946 C CA . PHE A 1 118 ? 0.040 -11.337 -2.556 1.00 90.12 118 PHE A CA 1
ATOM 947 C C . PHE A 1 118 ? -1.057 -10.355 -2.122 1.00 90.12 118 PHE A C 1
ATOM 949 O O . PHE A 1 118 ? -1.015 -9.194 -2.487 1.00 90.12 118 PHE A O 1
ATOM 956 N N . GLU A 1 119 ? -2.061 -10.799 -1.367 1.00 93.00 119 GLU A N 1
ATOM 957 C CA . GLU A 1 119 ? -3.078 -9.931 -0.777 1.00 93.00 119 GLU A CA 1
ATOM 958 C C . GLU A 1 119 ? -3.439 -10.461 0.612 1.00 93.00 119 GLU A C 1
ATOM 960 O O . GLU A 1 119 ? -3.997 -11.554 0.738 1.00 93.00 119 GLU A O 1
ATOM 965 N N . TYR A 1 120 ? -3.073 -9.729 1.662 1.00 94.81 120 TYR A N 1
ATOM 966 C CA . TYR A 1 120 ? -3.162 -10.219 3.038 1.00 94.81 120 TYR A CA 1
ATOM 967 C C . TYR A 1 120 ? -3.441 -9.109 4.050 1.00 94.81 120 TYR A C 1
ATOM 969 O O . TYR A 1 120 ? -3.084 -7.952 3.863 1.00 94.81 120 TYR A O 1
ATOM 977 N N . GLU A 1 121 ? -4.089 -9.478 5.154 1.00 96.06 121 GLU A N 1
ATOM 978 C CA . GLU A 1 121 ? -4.363 -8.563 6.261 1.00 96.06 121 GLU A CA 1
ATOM 979 C C . GLU A 1 121 ? -3.093 -8.279 7.078 1.00 96.06 121 GLU A C 1
ATOM 981 O O . GLU A 1 121 ? -2.375 -9.199 7.484 1.00 96.06 121 GLU A O 1
ATOM 986 N N . ILE A 1 122 ? -2.864 -7.003 7.377 1.00 96.88 122 ILE A N 1
ATOM 987 C CA . ILE A 1 122 ? -1.849 -6.529 8.311 1.00 96.88 122 ILE A CA 1
ATOM 988 C C . ILE A 1 122 ? -2.364 -6.673 9.743 1.00 96.88 122 ILE A C 1
ATOM 990 O O . ILE A 1 122 ? -3.472 -6.244 10.074 1.00 96.88 122 ILE A O 1
ATOM 994 N N . LYS A 1 123 ? -1.543 -7.297 10.588 1.00 90.50 123 LYS A N 1
ATOM 995 C CA . LYS A 1 123 ? -1.835 -7.522 12.006 1.00 90.50 123 LYS A CA 1
ATOM 996 C C . LYS A 1 123 ? -1.407 -6.344 12.862 1.00 90.50 123 LYS A C 1
ATOM 998 O O . LYS A 1 123 ? -0.312 -5.803 12.593 1.00 90.50 123 LYS A O 1
#